Protein AF-A0A919SEB2-F1 (afdb_monomer_lite)

Organism: NCBI:txid113560

Structure (mmCIF, N/CA/C/O backbone):
data_AF-A0A919SEB2-F1
#
_entry.id   AF-A0A919SEB2-F1
#
loop_
_atom_site.group_PDB
_atom_site.id
_atom_site.type_symbol
_atom_site.label_atom_id
_atom_site.label_alt_id
_atom_site.label_comp_id
_atom_site.label_asym_id
_atom_site.label_entity_id
_atom_site.label_seq_id
_atom_site.pdbx_PDB_ins_code
_atom_site.Cartn_x
_atom_site.Cartn_y
_atom_site.Cartn_z
_atom_site.occupancy
_atom_site.B_iso_or_equiv
_atom_site.auth_seq_id
_atom_site.auth_comp_id
_atom_site.auth_asym_id
_atom_site.auth_atom_id
_atom_site.pdbx_PDB_model_num
ATOM 1 N N . MET A 1 1 ? -30.586 2.776 20.065 1.00 37.59 1 MET A N 1
ATOM 2 C CA . MET A 1 1 ? -2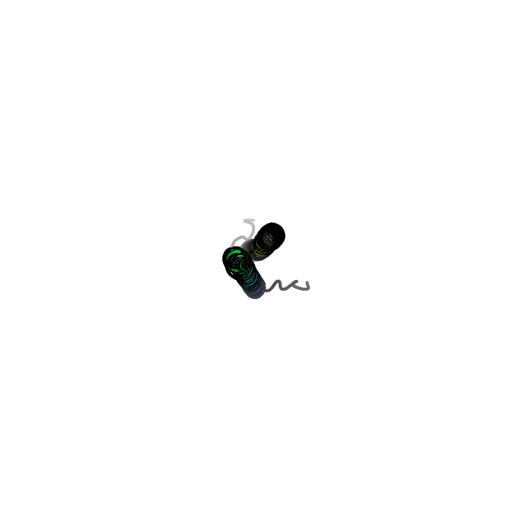9.587 3.632 19.391 1.00 37.59 1 MET A CA 1
ATOM 3 C C . MET A 1 1 ? -29.113 2.874 18.168 1.00 37.59 1 MET A C 1
ATOM 5 O O . MET A 1 1 ? -28.935 1.669 18.310 1.00 37.59 1 MET A O 1
ATOM 9 N N . PRO A 1 2 ? -29.007 3.488 16.980 1.00 41.34 2 PRO A N 1
ATOM 10 C CA . PRO A 1 2 ? -28.483 2.775 15.828 1.00 41.34 2 PRO A CA 1
ATOM 11 C C . PRO A 1 2 ? -27.009 2.479 16.111 1.00 41.34 2 PRO A C 1
ATOM 13 O O . PRO A 1 2 ? -26.207 3.401 16.237 1.00 41.34 2 PRO A O 1
ATOM 16 N N . SER A 1 3 ? -26.691 1.198 16.298 1.00 47.69 3 SER A N 1
ATOM 17 C CA . SER A 1 3 ? -25.320 0.706 16.268 1.00 47.69 3 SER A CA 1
ATOM 18 C C . SER A 1 3 ? -24.777 1.061 14.889 1.00 47.69 3 SER A C 1
ATOM 20 O O . SER A 1 3 ? -25.272 0.556 13.881 1.00 47.69 3 SER A O 1
ATOM 22 N N . THR A 1 4 ? -23.829 1.989 14.807 1.00 53.59 4 THR A N 1
ATOM 23 C CA . THR A 1 4 ? -22.924 2.025 13.660 1.00 53.59 4 THR A CA 1
ATOM 24 C C . THR A 1 4 ? -22.100 0.756 13.770 1.00 53.59 4 THR A C 1
ATOM 26 O O . THR A 1 4 ? -21.055 0.760 14.411 1.00 53.59 4 THR A O 1
ATOM 29 N N . GLU A 1 5 ? -22.641 -0.343 13.247 1.00 64.19 5 GLU A N 1
ATOM 30 C CA . GLU A 1 5 ? -22.028 -1.664 13.269 1.00 64.19 5 GLU A CA 1
ATOM 31 C C . GLU A 1 5 ? -20.807 -1.606 12.346 1.00 64.19 5 GLU A C 1
ATOM 33 O O . GLU A 1 5 ? -20.843 -1.923 11.159 1.00 64.19 5 GLU A O 1
ATOM 38 N N . ILE A 1 6 ? -19.714 -1.060 12.873 1.00 65.62 6 ILE A N 1
ATOM 39 C CA . ILE A 1 6 ? -18.414 -1.129 12.234 1.00 65.62 6 ILE A CA 1
ATOM 40 C C . ILE A 1 6 ? -18.032 -2.605 12.281 1.00 65.62 6 ILE A C 1
ATOM 42 O O . ILE A 1 6 ? -17.641 -3.130 13.322 1.00 65.62 6 ILE A O 1
ATOM 46 N N . HIS A 1 7 ? -18.178 -3.296 11.151 1.00 78.56 7 HIS A N 1
ATOM 47 C CA . HIS A 1 7 ? -17.764 -4.687 11.014 1.00 78.56 7 HIS A CA 1
ATOM 48 C C . HIS A 1 7 ? -16.234 -4.765 10.959 1.00 78.56 7 HIS A C 1
ATOM 50 O O . HIS A 1 7 ? -15.621 -4.865 9.895 1.00 78.56 7 HIS A O 1
ATOM 56 N N . VAL A 1 8 ? -15.609 -4.735 12.137 1.00 80.31 8 VAL A N 1
ATOM 57 C CA . VAL A 1 8 ? -14.155 -4.829 12.339 1.00 80.31 8 VAL A CA 1
ATOM 58 C C . VAL A 1 8 ? -13.515 -5.957 11.509 1.00 80.31 8 VAL A C 1
ATOM 60 O O . VAL A 1 8 ? -12.525 -5.683 10.825 1.00 80.31 8 VAL A O 1
ATOM 63 N N . PRO A 1 9 ? -14.076 -7.187 11.441 1.00 82.31 9 PRO A N 1
ATOM 64 C CA . PRO A 1 9 ? -13.492 -8.248 10.618 1.00 82.31 9 PRO A CA 1
ATOM 65 C C . PRO A 1 9 ? -13.466 -7.936 9.115 1.00 82.31 9 PRO A C 1
ATOM 67 O O . PRO A 1 9 ? -12.570 -8.393 8.407 1.00 82.31 9 PRO A O 1
ATOM 70 N N . GLU A 1 10 ? -14.438 -7.180 8.599 1.00 82.06 10 GLU A N 1
ATOM 71 C CA . GLU A 1 10 ? -14.468 -6.777 7.189 1.00 82.06 10 GLU A CA 1
ATOM 72 C C . GLU A 1 10 ? -13.444 -5.679 6.899 1.00 82.06 10 GLU A C 1
ATOM 74 O O . GLU A 1 10 ? -12.745 -5.751 5.888 1.00 82.06 10 GLU A O 1
ATOM 79 N N . LEU A 1 11 ? -13.279 -4.715 7.809 1.00 77.88 11 LEU A N 1
ATOM 80 C CA . LEU A 1 11 ? -12.265 -3.666 7.679 1.00 77.88 11 LEU A CA 1
ATOM 81 C C . LEU A 1 11 ? -10.840 -4.223 7.684 1.00 77.88 11 LEU A C 1
ATOM 83 O O . LEU A 1 11 ? -10.018 -3.787 6.878 1.00 77.88 11 LEU A O 1
ATOM 87 N N . ILE A 1 12 ? -10.559 -5.225 8.520 1.00 78.12 12 ILE A N 1
ATOM 88 C CA . ILE A 1 12 ? -9.263 -5.919 8.523 1.00 78.12 12 ILE A CA 1
ATOM 89 C C . ILE A 1 12 ? -9.020 -6.597 7.166 1.00 78.12 12 ILE A C 1
ATOM 91 O O . ILE A 1 12 ? -7.968 -6.402 6.558 1.00 78.12 12 ILE A O 1
ATOM 95 N N . LYS A 1 13 ? -10.014 -7.315 6.621 1.00 81.94 13 LYS A N 1
ATOM 96 C CA . LYS A 1 13 ? -9.908 -7.944 5.288 1.00 81.94 13 LYS A CA 1
ATOM 97 C C . LYS A 1 13 ? -9.656 -6.926 4.176 1.00 81.94 13 LYS A C 1
ATOM 99 O O . LYS A 1 13 ? -8.898 -7.211 3.245 1.00 81.94 13 LYS A O 1
ATOM 104 N N . ILE A 1 14 ? -10.290 -5.755 4.252 1.00 82.00 14 ILE A N 1
ATOM 105 C CA . ILE A 1 14 ? -10.057 -4.653 3.313 1.00 82.00 14 ILE A CA 1
ATOM 106 C C . ILE A 1 14 ? -8.618 -4.146 3.455 1.00 82.00 14 ILE A C 1
ATOM 108 O O . ILE A 1 14 ? -7.924 -4.048 2.445 1.00 82.00 14 ILE A O 1
ATOM 112 N N . GLY A 1 15 ? -8.142 -3.900 4.678 1.00 78.06 15 GLY A N 1
ATOM 113 C CA . GLY A 1 15 ? -6.767 -3.474 4.951 1.00 78.06 15 GLY A CA 1
ATOM 114 C C . GLY A 1 15 ? -5.719 -4.439 4.387 1.00 78.06 15 GLY A C 1
ATOM 115 O O . GLY A 1 15 ? -4.799 -4.021 3.681 1.00 78.06 15 GLY A O 1
ATOM 116 N N . GLU A 1 16 ? -5.904 -5.744 4.586 1.00 80.44 16 GLU A N 1
ATOM 117 C CA . GLU A 1 16 ? -5.056 -6.785 3.990 1.00 80.44 16 GLU A CA 1
ATOM 118 C C . GLU A 1 16 ? -5.131 -6.802 2.455 1.00 80.44 16 GLU A C 1
ATOM 120 O O . GLU A 1 16 ? -4.121 -6.982 1.771 1.00 80.44 16 GLU A O 1
ATOM 125 N N . GLY A 1 17 ? -6.329 -6.621 1.891 1.00 83.94 17 GLY A N 1
ATOM 126 C CA . GLY A 1 17 ? -6.539 -6.529 0.446 1.00 83.94 17 GLY A CA 1
ATOM 127 C C . GLY A 1 17 ? -5.785 -5.359 -0.176 1.00 83.94 17 GLY A C 1
ATOM 128 O O . GLY A 1 17 ? -5.106 -5.533 -1.188 1.00 83.94 17 GLY A O 1
ATOM 129 N N . VAL A 1 18 ? -5.846 -4.198 0.470 1.00 82.06 18 VAL A N 1
ATOM 130 C CA . VAL A 1 18 ? -5.091 -2.994 0.108 1.00 82.06 18 VAL A CA 1
ATOM 131 C C . VAL A 1 18 ? -3.581 -3.261 0.201 1.00 82.06 18 VAL A C 1
ATOM 133 O O . VAL A 1 18 ? -2.847 -2.943 -0.735 1.00 82.06 18 VAL A O 1
ATOM 136 N N . GLY A 1 19 ? -3.115 -3.945 1.250 1.00 79.50 19 GLY A N 1
ATOM 137 C CA . GLY A 1 19 ? -1.716 -4.371 1.382 1.00 79.50 19 GLY A CA 1
ATOM 138 C C . GLY A 1 19 ? -1.229 -5.242 0.215 1.00 79.50 19 GLY A C 1
ATOM 139 O O . GLY A 1 19 ? -0.171 -4.978 -0.357 1.00 79.50 19 GLY A O 1
ATOM 140 N N . ARG A 1 20 ? -2.032 -6.217 -0.230 1.00 84.38 20 ARG A N 1
ATOM 141 C CA . ARG A 1 20 ? -1.703 -7.048 -1.407 1.00 84.38 20 ARG A CA 1
ATOM 142 C C . ARG A 1 20 ? -1.629 -6.243 -2.707 1.00 84.38 20 ARG A C 1
ATOM 144 O O . ARG A 1 20 ? -0.851 -6.587 -3.597 1.00 84.38 20 ARG A O 1
ATOM 151 N N . VAL A 1 21 ? -2.434 -5.188 -2.853 1.00 86.25 21 VAL A N 1
ATOM 152 C CA . VAL A 1 21 ? -2.349 -4.280 -4.011 1.00 86.25 21 VAL A CA 1
ATOM 153 C C . VAL A 1 21 ? -1.034 -3.505 -3.988 1.00 86.25 21 VAL A C 1
ATOM 155 O O . VAL A 1 21 ? -0.370 -3.434 -5.021 1.00 86.25 21 VAL A O 1
ATOM 158 N N . ALA A 1 22 ? -0.610 -3.005 -2.824 1.00 80.69 22 ALA A N 1
ATOM 159 C CA . ALA A 1 22 ? 0.689 -2.350 -2.675 1.00 80.69 22 ALA A CA 1
ATOM 160 C C . ALA A 1 22 ? 1.855 -3.268 -3.084 1.00 80.69 22 ALA A C 1
ATOM 162 O O . ALA A 1 22 ? 2.733 -2.857 -3.835 1.00 80.69 22 ALA A O 1
ATOM 163 N N . GLU A 1 23 ? 1.836 -4.537 -2.674 1.00 81.38 23 GLU A N 1
ATOM 164 C CA . GLU A 1 23 ? 2.864 -5.512 -3.071 1.00 81.38 23 GLU A CA 1
ATOM 165 C C . GLU A 1 23 ? 2.887 -5.798 -4.577 1.00 81.38 23 GLU A C 1
ATOM 167 O O . GLU A 1 23 ? 3.937 -6.107 -5.144 1.00 81.38 23 GLU A O 1
ATOM 172 N N . ARG A 1 24 ? 1.730 -5.742 -5.246 1.00 87.12 24 ARG A N 1
ATOM 173 C CA . ARG A 1 24 ? 1.664 -5.874 -6.707 1.00 87.12 24 ARG A CA 1
ATOM 174 C C . ARG A 1 24 ? 2.258 -4.650 -7.394 1.00 87.12 24 ARG A C 1
ATOM 176 O O . ARG A 1 24 ? 3.022 -4.830 -8.332 1.00 87.12 24 ARG A O 1
ATOM 183 N N . LEU A 1 25 ? 1.946 -3.448 -6.908 1.00 80.56 25 LEU A N 1
ATOM 184 C CA . LEU A 1 25 ? 2.502 -2.199 -7.434 1.00 80.56 25 LEU A CA 1
ATOM 185 C C . LEU A 1 25 ? 4.027 -2.162 -7.305 1.00 80.56 25 LEU A C 1
ATOM 187 O O . LEU A 1 25 ? 4.701 -1.860 -8.283 1.00 80.56 25 LEU A O 1
ATOM 191 N N . HIS A 1 26 ? 4.564 -2.564 -6.152 1.00 78.81 26 HIS A N 1
ATOM 192 C CA . HIS A 1 26 ? 6.010 -2.641 -5.935 1.00 78.81 26 HIS A CA 1
ATOM 193 C C . HIS A 1 26 ? 6.699 -3.626 -6.896 1.00 78.81 26 HIS A C 1
ATOM 195 O O . HIS A 1 26 ? 7.741 -3.327 -7.468 1.00 78.81 26 HIS A O 1
ATOM 201 N N . ARG A 1 27 ? 6.089 -4.793 -7.150 1.00 86.31 27 ARG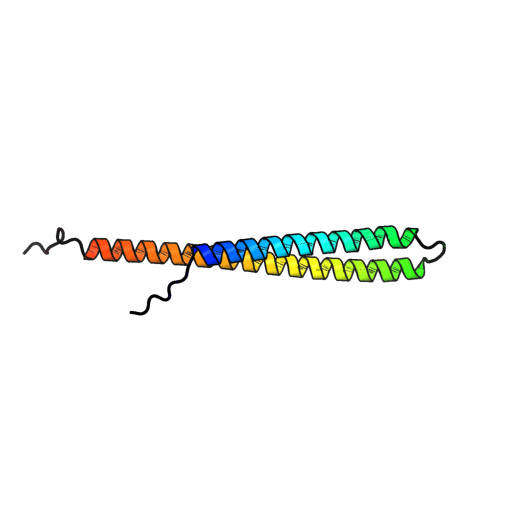 A N 1
ATOM 202 C CA . ARG A 1 27 ? 6.610 -5.736 -8.157 1.00 86.31 27 ARG A CA 1
ATOM 203 C C . ARG A 1 27 ? 6.594 -5.150 -9.564 1.00 86.31 27 ARG A C 1
ATOM 205 O O . ARG A 1 27 ? 7.569 -5.294 -10.285 1.00 86.31 27 ARG A O 1
ATOM 212 N N . THR A 1 28 ? 5.523 -4.454 -9.938 1.00 84.50 28 THR A N 1
ATOM 213 C CA . THR A 1 28 ? 5.456 -3.767 -11.233 1.00 84.50 28 THR A CA 1
ATOM 214 C C . THR A 1 28 ? 6.514 -2.668 -11.355 1.00 84.50 28 THR A C 1
ATOM 216 O O . THR A 1 28 ? 7.092 -2.521 -12.427 1.00 84.50 28 THR A O 1
ATOM 219 N N . ALA A 1 29 ? 6.815 -1.934 -10.279 1.00 78.38 29 ALA A N 1
ATOM 220 C CA . ALA A 1 29 ? 7.909 -0.961 -10.260 1.00 78.38 29 ALA A CA 1
ATOM 221 C C . ALA A 1 29 ? 9.266 -1.629 -10.549 1.00 78.38 29 ALA A C 1
ATOM 223 O O . ALA A 1 29 ? 10.001 -1.185 -11.433 1.00 78.38 29 ALA A O 1
ATOM 224 N N . ALA A 1 30 ? 9.545 -2.755 -9.883 1.00 77.19 30 ALA A N 1
ATOM 225 C CA . ALA A 1 30 ? 10.755 -3.544 -10.108 1.00 77.19 30 ALA A CA 1
ATOM 226 C C . ALA A 1 30 ? 10.840 -4.112 -11.539 1.00 77.19 30 ALA A C 1
ATOM 228 O O . ALA A 1 30 ? 11.910 -4.105 -12.148 1.00 77.19 30 ALA A O 1
ATOM 229 N N . ASP A 1 31 ? 9.718 -4.560 -12.112 1.00 79.62 31 ASP A N 1
ATOM 230 C CA . ASP A 1 31 ? 9.668 -5.042 -13.497 1.00 79.62 31 ASP A CA 1
ATOM 231 C C . ASP A 1 31 ? 9.994 -3.919 -14.500 1.00 79.62 31 ASP A C 1
ATOM 233 O O . ASP A 1 31 ? 10.742 -4.138 -15.455 1.00 79.62 31 ASP A O 1
ATOM 237 N N . VAL A 1 32 ? 9.484 -2.701 -14.270 1.00 77.25 32 VAL A N 1
ATOM 238 C CA . VAL A 1 32 ? 9.762 -1.516 -15.105 1.00 77.25 32 VAL A CA 1
ATOM 239 C C . VAL A 1 32 ? 11.244 -1.139 -15.065 1.00 77.25 32 VAL A C 1
ATOM 241 O O . VAL A 1 32 ? 11.845 -0.877 -16.112 1.00 77.25 32 VAL A O 1
ATOM 244 N N . GLU A 1 33 ? 11.860 -1.157 -13.884 1.00 74.25 33 GLU A N 1
ATOM 245 C CA . GLU A 1 33 ? 13.306 -0.960 -13.733 1.00 74.25 33 GLU A CA 1
ATOM 246 C C . GLU A 1 33 ? 14.098 -2.060 -14.467 1.00 74.25 33 GLU A C 1
ATOM 248 O O . GLU A 1 33 ? 15.040 -1.780 -15.217 1.00 74.25 33 GLU A O 1
ATOM 253 N N . GLY A 1 34 ? 13.664 -3.317 -14.338 1.00 75.12 34 GLY A N 1
ATOM 254 C CA . GLY A 1 34 ? 14.253 -4.459 -15.032 1.00 75.12 34 GLY A CA 1
ATOM 255 C C . GLY A 1 34 ? 14.201 -4.318 -16.556 1.00 75.12 34 GLY A C 1
ATOM 256 O O . GLY A 1 34 ? 15.217 -4.509 -17.229 1.00 75.12 34 GLY A O 1
ATOM 257 N N . TRP A 1 35 ? 13.057 -3.925 -17.118 1.00 73.62 35 TRP A N 1
ATOM 258 C CA . TRP A 1 35 ? 12.905 -3.695 -18.559 1.00 73.62 35 TRP A CA 1
ATOM 259 C C . TRP A 1 35 ? 13.769 -2.551 -19.069 1.00 73.62 35 TRP A C 1
ATOM 261 O O . TRP A 1 35 ? 14.330 -2.658 -20.156 1.00 73.62 35 TRP A O 1
ATOM 271 N N . SER A 1 36 ? 13.933 -1.492 -18.281 1.00 71.06 36 SER A N 1
ATOM 272 C CA . SER A 1 36 ? 14.857 -0.405 -18.601 1.00 71.06 36 SER A CA 1
ATOM 273 C C . SER A 1 36 ? 16.300 -0.896 -18.737 1.00 71.06 36 SER A C 1
ATOM 275 O O . SER A 1 36 ? 16.965 -0.605 -19.735 1.00 71.06 36 SER A O 1
ATOM 277 N N . SER A 1 37 ? 16.759 -1.725 -17.793 1.00 69.06 37 SER A N 1
ATOM 278 C CA . SER A 1 37 ? 18.115 -2.288 -17.826 1.00 69.06 37 SER A CA 1
ATOM 279 C C . SER A 1 37 ? 18.364 -3.187 -19.049 1.00 69.06 37 SER A C 1
ATOM 281 O O . SER A 1 37 ? 19.470 -3.220 -19.589 1.00 69.06 37 SER A O 1
ATOM 283 N N . GLN A 1 38 ? 17.331 -3.893 -19.522 1.00 72.56 38 GLN A N 1
ATOM 284 C CA . GLN A 1 38 ? 17.418 -4.806 -20.666 1.00 72.56 38 GLN A CA 1
ATOM 285 C C . GLN A 1 38 ? 17.220 -4.088 -22.008 1.00 72.56 38 GLN A C 1
ATOM 287 O O . GLN A 1 38 ? 17.904 -4.407 -22.981 1.00 72.56 38 GLN A O 1
ATOM 292 N N . GLY A 1 39 ? 16.331 -3.093 -22.065 1.00 64.25 39 GLY A N 1
ATOM 293 C CA . GLY A 1 39 ? 16.009 -2.335 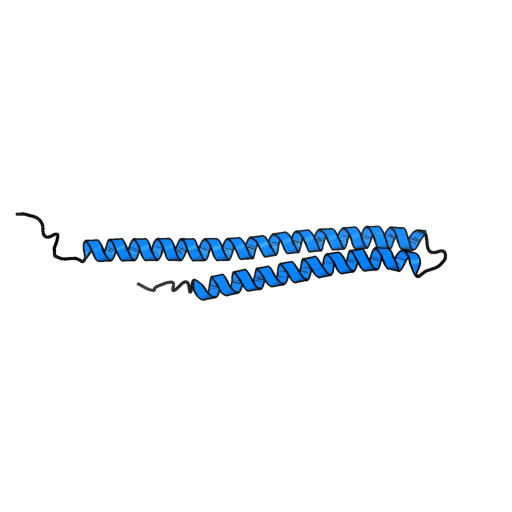-23.275 1.00 64.25 39 GLY A CA 1
ATOM 294 C C . GLY A 1 39 ? 17.206 -1.570 -23.840 1.00 64.25 39 GLY A C 1
ATOM 295 O O . GLY A 1 39 ? 17.375 -1.518 -25.057 1.00 64.25 39 GLY A O 1
ATOM 296 N N . GLY A 1 40 ? 18.096 -1.075 -22.973 1.00 61.03 40 GLY A N 1
ATOM 297 C CA . GLY A 1 40 ? 19.349 -0.434 -23.386 1.00 61.03 40 GLY A CA 1
ATOM 298 C C . GLY A 1 40 ? 20.314 -1.359 -24.143 1.00 61.03 40 GLY A C 1
ATOM 299 O O . GLY A 1 40 ? 21.101 -0.879 -24.953 1.00 61.03 40 GLY A O 1
ATOM 300 N N . ASN A 1 41 ? 20.219 -2.678 -23.937 1.00 62.09 41 ASN A N 1
ATOM 301 C CA . ASN A 1 41 ? 21.045 -3.684 -24.617 1.00 62.09 41 ASN A CA 1
ATOM 302 C C . ASN A 1 41 ? 20.379 -4.267 -25.875 1.00 62.09 41 ASN A C 1
ATOM 304 O O . ASN A 1 41 ? 21.038 -4.948 -26.656 1.00 62.09 41 ASN A O 1
ATOM 308 N N . ALA A 1 42 ? 19.078 -4.030 -26.069 1.00 66.12 42 ALA A N 1
ATOM 309 C CA . ALA A 1 42 ? 18.303 -4.619 -27.160 1.00 66.12 42 ALA A CA 1
ATOM 310 C C . ALA A 1 42 ? 18.451 -3.869 -28.496 1.00 66.12 42 ALA A C 1
ATOM 312 O O . ALA A 1 42 ? 18.144 -4.433 -29.546 1.00 66.12 42 ALA A O 1
ATOM 313 N N . VAL A 1 43 ? 18.909 -2.612 -28.477 1.00 60.41 43 VAL A N 1
ATOM 314 C CA . VAL A 1 43 ? 19.055 -1.785 -29.685 1.00 60.41 43 VAL A CA 1
ATOM 315 C C . VAL A 1 43 ? 20.502 -1.321 -29.836 1.00 60.41 43 VAL A C 1
ATOM 317 O O . VAL A 1 43 ? 20.942 -0.361 -29.194 1.00 60.41 43 VAL A O 1
ATOM 320 N N . GLU A 1 44 ? 21.228 -1.998 -30.725 1.00 59.66 44 GLU A N 1
ATOM 321 C CA . GLU A 1 44 ? 22.601 -1.670 -31.111 1.00 59.66 44 GLU A CA 1
ATOM 322 C C . GLU A 1 44 ? 22.678 -0.216 -31.629 1.00 59.66 44 GLU A C 1
ATOM 324 O O . GLU A 1 44 ? 21.952 0.177 -32.541 1.00 59.66 44 GLU A O 1
ATOM 329 N N . GLY A 1 45 ? 23.518 0.619 -31.002 1.00 57.28 45 GLY A N 1
ATOM 330 C CA . GLY A 1 45 ? 23.732 2.022 -31.396 1.00 57.28 45 GLY A CA 1
ATOM 331 C C . GLY A 1 45 ? 22.793 3.071 -30.775 1.00 57.28 45 GLY A C 1
ATOM 332 O O . GLY A 1 45 ? 22.944 4.258 -31.057 1.00 57.28 45 GLY A O 1
ATOM 333 N N . SER A 1 46 ? 21.862 2.697 -29.891 1.00 58.44 46 SER A N 1
ATOM 334 C CA . SER A 1 46 ? 20.842 3.615 -29.345 1.00 58.44 46 SER A CA 1
ATOM 335 C C . SER A 1 46 ? 21.221 4.350 -28.046 1.00 58.44 46 SER A C 1
ATOM 337 O O . SER A 1 46 ? 20.369 4.602 -27.194 1.00 58.44 46 SER A O 1
ATOM 339 N N . TYR A 1 47 ? 22.483 4.761 -27.889 1.00 55.59 47 TYR A N 1
ATOM 340 C CA . TYR A 1 47 ? 22.995 5.401 -26.659 1.00 55.59 47 TYR A CA 1
ATOM 341 C C . TYR A 1 47 ? 22.118 6.555 -26.118 1.00 55.59 47 TYR A C 1
ATOM 343 O O . TYR A 1 47 ? 22.050 6.763 -24.908 1.00 55.59 47 TYR A O 1
ATOM 351 N N . LEU A 1 48 ? 21.411 7.282 -26.995 1.00 53.66 48 LEU A N 1
ATOM 352 C CA . LEU A 1 48 ? 20.474 8.349 -26.618 1.00 53.66 48 LEU A CA 1
ATOM 353 C C . LEU A 1 48 ? 19.087 7.835 -26.177 1.00 53.66 48 LEU A C 1
ATOM 355 O O . LEU A 1 48 ? 18.498 8.410 -25.265 1.00 53.66 48 LEU A O 1
ATOM 359 N N . CYS A 1 49 ? 18.569 6.749 -26.764 1.00 59.00 49 CYS A N 1
ATOM 360 C CA . CYS A 1 49 ? 17.294 6.151 -26.343 1.00 59.00 49 CYS A CA 1
ATOM 361 C C . CYS A 1 49 ? 17.427 5.421 -25.005 1.00 59.00 49 CYS A C 1
ATOM 363 O O . CYS A 1 49 ? 16.511 5.493 -24.189 1.00 59.00 49 CYS A O 1
ATOM 365 N N . ALA A 1 50 ? 18.577 4.790 -24.750 1.00 63.12 50 ALA A N 1
ATOM 366 C CA . ALA A 1 50 ? 18.863 4.135 -23.477 1.00 63.12 50 ALA A CA 1
ATOM 367 C C . ALA A 1 50 ? 18.807 5.124 -22.297 1.00 63.12 50 ALA A C 1
ATOM 369 O O . ALA A 1 50 ? 18.214 4.814 -21.269 1.00 63.12 50 ALA A O 1
ATOM 370 N N . GLY A 1 51 ? 19.343 6.341 -22.459 1.00 67.94 51 GLY A N 1
ATOM 371 C CA . GLY A 1 51 ? 19.327 7.369 -21.412 1.00 67.94 51 GLY A CA 1
ATOM 372 C C . GLY A 1 51 ? 17.922 7.875 -21.064 1.00 67.94 51 GLY A C 1
ATOM 373 O O . GLY A 1 51 ? 17.570 7.948 -19.888 1.00 67.94 51 GLY A O 1
ATOM 374 N N . THR A 1 52 ? 17.096 8.191 -22.070 1.00 72.62 52 THR A N 1
ATOM 375 C CA . THR A 1 52 ? 15.709 8.643 -21.849 1.00 72.62 52 THR A CA 1
ATOM 376 C C . THR A 1 52 ? 14.802 7.518 -21.347 1.00 72.62 52 THR A C 1
ATOM 378 O O . THR A 1 52 ? 13.951 7.762 -20.493 1.00 72.62 52 THR A O 1
ATOM 381 N N . MET A 1 53 ? 14.977 6.283 -21.830 1.00 70.06 53 MET A N 1
ATOM 382 C CA . MET A 1 53 ? 14.256 5.123 -21.294 1.00 70.06 53 MET A CA 1
ATOM 383 C C . MET A 1 53 ? 14.616 4.879 -19.832 1.00 70.06 53 MET A C 1
ATOM 385 O O . MET A 1 53 ? 13.717 4.668 -19.022 1.00 70.06 53 MET A O 1
ATOM 389 N N . TYR A 1 54 ? 15.899 4.988 -19.483 1.00 74.69 54 TYR A N 1
ATOM 390 C CA . TYR A 1 54 ? 16.356 4.809 -18.113 1.00 74.69 54 TYR A CA 1
ATOM 391 C C . TYR A 1 54 ? 15.787 5.859 -17.165 1.00 74.69 54 TYR A C 1
ATOM 393 O O . TYR A 1 54 ? 15.214 5.504 -16.139 1.00 74.69 54 TYR A O 1
ATOM 401 N N . SER A 1 55 ? 15.874 7.143 -17.521 1.00 77.50 55 SER A N 1
ATOM 402 C CA . SER A 1 55 ? 15.327 8.214 -16.683 1.00 77.50 55 SER A CA 1
ATOM 403 C C . SER A 1 55 ? 13.806 8.134 -16.542 1.00 77.50 55 SER A C 1
ATOM 405 O O . SER A 1 55 ? 13.276 8.383 -15.463 1.00 77.50 55 SER A O 1
ATOM 407 N N . THR A 1 56 ? 13.102 7.746 -17.608 1.00 79.56 56 THR A N 1
ATOM 408 C CA . THR A 1 56 ? 11.646 7.561 -17.575 1.00 79.56 56 THR A CA 1
ATOM 409 C C . THR A 1 56 ? 11.267 6.377 -16.689 1.00 79.56 56 THR A C 1
ATOM 411 O O . THR A 1 56 ? 10.371 6.499 -15.861 1.00 79.56 56 THR A O 1
ATOM 414 N N . ALA A 1 57 ? 11.957 5.244 -16.816 1.00 77.88 57 ALA A N 1
ATOM 415 C CA . ALA A 1 57 ? 11.686 4.062 -16.007 1.00 77.88 57 ALA A CA 1
ATOM 416 C C . ALA A 1 57 ? 12.027 4.263 -14.525 1.00 77.88 57 ALA A C 1
ATOM 418 O O . ALA A 1 57 ? 11.258 3.826 -13.676 1.00 77.88 57 ALA A O 1
ATOM 419 N N . ASP A 1 58 ? 13.121 4.961 -14.207 1.00 81.06 58 ASP A N 1
ATOM 420 C CA . ASP A 1 58 ? 13.462 5.348 -12.831 1.00 81.06 58 ASP A CA 1
ATOM 421 C C . ASP A 1 58 ? 12.374 6.252 -12.229 1.00 81.06 58 ASP A C 1
ATOM 423 O O . ASP A 1 58 ? 11.919 6.012 -11.113 1.00 81.06 58 ASP A O 1
ATOM 427 N N . ALA A 1 59 ? 11.877 7.239 -12.985 1.00 82.19 59 ALA A N 1
ATOM 428 C CA . ALA A 1 59 ? 10.773 8.087 -12.534 1.00 82.19 59 ALA A CA 1
ATOM 429 C C . ALA A 1 59 ? 9.490 7.277 -12.264 1.00 82.19 59 ALA A C 1
ATOM 431 O O . ALA A 1 59 ? 8.904 7.397 -11.188 1.00 82.19 59 ALA A O 1
ATOM 432 N N . TRP A 1 60 ? 9.096 6.402 -13.195 1.00 80.75 60 TRP A N 1
ATOM 433 C CA . TRP A 1 60 ? 7.928 5.530 -13.033 1.00 80.75 60 TRP A CA 1
ATOM 434 C C . TRP A 1 60 ? 8.070 4.562 -11.859 1.00 80.75 60 TRP A C 1
ATOM 436 O O . TRP A 1 60 ? 7.126 4.396 -11.089 1.00 80.75 60 TRP A O 1
ATOM 446 N N . SER A 1 61 ? 9.240 3.943 -11.703 1.00 79.50 61 SER A N 1
ATOM 447 C CA . SER A 1 61 ? 9.525 3.032 -10.594 1.00 79.50 61 SER A CA 1
ATOM 448 C C . SER A 1 61 ? 9.367 3.748 -9.250 1.00 79.50 61 SER A C 1
ATOM 450 O O . SER A 1 61 ? 8.624 3.289 -8.384 1.00 79.50 61 SER A O 1
ATOM 452 N N . ARG A 1 62 ? 9.943 4.950 -9.109 1.00 83.12 62 ARG A N 1
ATOM 453 C CA . ARG A 1 62 ? 9.819 5.759 -7.886 1.00 83.12 62 ARG A CA 1
ATOM 454 C C . ARG A 1 62 ? 8.384 6.165 -7.577 1.00 83.12 62 ARG A C 1
ATOM 456 O O . ARG A 1 62 ? 7.984 6.109 -6.416 1.00 83.12 62 ARG A O 1
ATOM 463 N N . GLU A 1 63 ? 7.615 6.598 -8.573 1.00 87.50 63 GLU A N 1
ATOM 464 C CA . GLU A 1 63 ? 6.210 6.972 -8.367 1.00 87.50 63 GLU A CA 1
ATOM 465 C C . GLU A 1 63 ? 5.356 5.767 -7.953 1.00 87.50 63 GLU A C 1
ATOM 467 O O . GLU A 1 63 ? 4.552 5.867 -7.022 1.00 87.50 63 GLU A O 1
ATOM 472 N N . LEU A 1 64 ? 5.565 4.608 -8.586 1.00 79.81 64 LEU A N 1
ATOM 473 C CA . LEU A 1 64 ? 4.879 3.366 -8.233 1.00 79.81 64 LEU A CA 1
ATOM 474 C C . LEU A 1 64 ? 5.250 2.885 -6.827 1.00 79.81 64 LEU A C 1
ATOM 476 O O . LEU A 1 64 ? 4.365 2.450 -6.089 1.00 79.81 64 LEU A O 1
ATOM 480 N N . ASP A 1 65 ? 6.511 3.022 -6.424 1.00 80.50 65 ASP A N 1
ATOM 481 C CA . ASP A 1 65 ? 6.968 2.695 -5.072 1.00 80.50 65 ASP A CA 1
ATOM 482 C C . ASP A 1 65 ? 6.383 3.632 -4.014 1.00 80.50 65 ASP A C 1
ATOM 484 O O . ASP A 1 65 ? 5.931 3.180 -2.957 1.00 80.50 65 ASP A O 1
ATOM 488 N N . GLN A 1 66 ? 6.317 4.935 -4.296 1.00 87.94 66 GLN A N 1
ATOM 489 C CA . GLN A 1 66 ? 5.662 5.898 -3.408 1.00 87.94 66 GLN A CA 1
ATOM 490 C C . GLN A 1 66 ? 4.171 5.591 -3.257 1.00 87.94 66 GLN A C 1
ATOM 492 O O . GLN A 1 66 ? 3.649 5.586 -2.137 1.00 87.94 66 GLN A O 1
ATOM 497 N N . LEU A 1 67 ? 3.489 5.282 -4.363 1.00 84.75 67 LEU A N 1
ATOM 498 C CA . LEU A 1 67 ? 2.087 4.880 -4.347 1.00 84.75 67 LEU A CA 1
ATOM 499 C C . LEU A 1 67 ? 1.895 3.579 -3.560 1.00 84.75 67 LEU A C 1
ATOM 501 O O . LEU A 1 67 ? 1.008 3.508 -2.712 1.00 84.75 67 LEU A O 1
ATOM 505 N N . ALA A 1 68 ? 2.740 2.570 -3.782 1.00 83.06 68 ALA A N 1
ATOM 506 C CA . ALA A 1 68 ? 2.713 1.319 -3.032 1.00 83.06 68 ALA A CA 1
ATOM 507 C C . ALA A 1 68 ? 2.886 1.569 -1.525 1.00 83.06 68 ALA A C 1
ATOM 509 O O . ALA A 1 68 ? 2.126 1.032 -0.718 1.00 83.06 68 ALA A O 1
ATOM 510 N N . GLY A 1 69 ? 3.823 2.437 -1.135 1.00 83.44 69 GLY A N 1
ATOM 511 C CA . GLY A 1 69 ? 4.018 2.849 0.254 1.00 83.44 69 GLY A CA 1
ATOM 512 C C . GLY A 1 69 ? 2.778 3.515 0.859 1.00 83.44 69 GLY A C 1
ATOM 513 O O . GLY A 1 69 ? 2.351 3.142 1.954 1.00 83.44 69 GLY A O 1
ATOM 514 N N . ALA A 1 70 ? 2.158 4.452 0.137 1.00 89.44 70 ALA A N 1
ATOM 515 C CA . ALA A 1 70 ? 0.942 5.136 0.578 1.00 89.44 70 ALA A CA 1
ATOM 516 C C . ALA A 1 70 ? -0.245 4.170 0.733 1.00 89.44 70 ALA A C 1
ATOM 518 O O . ALA A 1 70 ? -0.946 4.202 1.745 1.00 89.44 70 ALA A O 1
ATOM 519 N N . VAL A 1 71 ? -0.433 3.267 -0.231 1.00 84.06 71 VAL A N 1
ATOM 520 C CA . VAL A 1 71 ? -1.471 2.226 -0.208 1.00 84.06 71 VAL A CA 1
ATOM 521 C C . VAL A 1 71 ? -1.241 1.274 0.969 1.00 84.06 71 VAL A C 1
ATOM 523 O O . VAL A 1 71 ? -2.166 0.997 1.730 1.00 84.06 71 VAL A O 1
ATOM 526 N N . LYS A 1 72 ? -0.001 0.829 1.196 1.00 84.12 72 LYS A N 1
ATOM 527 C CA . LYS A 1 72 ? 0.346 -0.025 2.340 1.00 84.12 72 LYS A CA 1
ATOM 528 C C . LYS A 1 72 ? 0.051 0.661 3.673 1.00 84.12 72 LYS A C 1
ATOM 530 O O . LYS A 1 72 ? -0.516 0.029 4.563 1.00 84.12 72 LYS A O 1
ATOM 535 N N . LYS A 1 73 ? 0.399 1.945 3.801 1.00 89.69 73 LYS A N 1
ATOM 536 C CA . LYS A 1 73 ? 0.098 2.739 4.996 1.00 89.69 73 LYS A CA 1
ATOM 537 C C . LYS A 1 73 ? -1.408 2.832 5.237 1.00 89.69 73 LYS A C 1
ATOM 539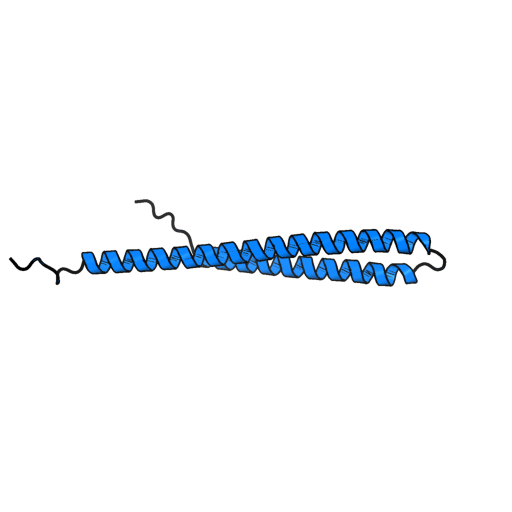 O O . LYS A 1 73 ? -1.846 2.550 6.341 1.00 89.69 73 LYS A O 1
ATOM 544 N N . LEU A 1 74 ? -2.197 3.121 4.203 1.00 86.19 74 LEU A N 1
ATOM 545 C CA . LEU A 1 74 ? -3.657 3.162 4.309 1.00 86.19 74 LEU A CA 1
ATOM 546 C C . LEU A 1 74 ? -4.237 1.832 4.817 1.00 86.19 74 LEU A C 1
ATOM 548 O O . LEU A 1 74 ? -5.103 1.831 5.688 1.00 86.19 74 LEU A O 1
ATOM 552 N N . GLY A 1 75 ? -3.750 0.696 4.308 1.00 80.94 75 GLY A N 1
ATOM 553 C CA . GLY A 1 75 ? -4.173 -0.624 4.787 1.00 80.94 75 GLY A CA 1
ATOM 554 C C . GLY A 1 75 ? -3.848 -0.862 6.269 1.00 80.94 75 GLY A C 1
ATOM 555 O O . GLY A 1 75 ? -4.670 -1.411 7.008 1.00 80.94 75 GLY A O 1
ATOM 556 N N . ALA A 1 76 ? -2.677 -0.405 6.724 1.00 83.06 76 ALA A N 1
ATOM 557 C CA . ALA A 1 76 ? -2.271 -0.478 8.127 1.00 83.06 76 ALA A CA 1
ATOM 558 C C . ALA A 1 76 ? -3.100 0.455 9.028 1.00 83.06 76 ALA A C 1
ATOM 560 O O . ALA A 1 76 ? -3.530 0.038 10.105 1.00 83.06 76 ALA A O 1
ATOM 561 N N . ASP A 1 77 ? -3.379 1.677 8.571 1.00 89.12 77 ASP A N 1
ATOM 562 C CA . ASP A 1 77 ? -4.196 2.657 9.291 1.00 89.12 77 ASP A CA 1
ATOM 563 C C . ASP A 1 77 ? -5.637 2.140 9.460 1.00 89.12 77 ASP A C 1
ATOM 565 O O . ASP A 1 77 ? -6.201 2.226 10.552 1.00 89.12 77 ASP A O 1
ATOM 569 N N . LEU A 1 78 ? -6.212 1.512 8.424 1.00 83.00 78 LEU A N 1
ATOM 570 C CA . LEU A 1 78 ? -7.531 0.864 8.494 1.00 83.00 78 LEU A CA 1
ATOM 571 C C . LEU A 1 78 ? -7.563 -0.272 9.522 1.00 83.00 78 LEU A C 1
ATOM 573 O O . LEU A 1 78 ? -8.492 -0.359 10.322 1.00 83.00 78 LEU A O 1
ATOM 577 N N . THR A 1 79 ? -6.539 -1.126 9.518 1.00 82.88 79 THR A N 1
ATOM 578 C CA . THR A 1 79 ? -6.439 -2.273 10.437 1.00 82.88 79 THR A CA 1
ATOM 579 C C . THR A 1 79 ? -6.277 -1.812 11.887 1.00 82.88 79 THR A C 1
ATOM 581 O O . THR A 1 79 ? -6.949 -2.327 12.783 1.00 82.88 79 THR A O 1
ATOM 584 N N . THR A 1 80 ? -5.428 -0.806 12.115 1.00 88.81 80 THR A N 1
ATOM 585 C CA . THR A 1 80 ? -5.221 -0.184 13.432 1.00 88.81 80 THR A CA 1
ATOM 586 C C . THR A 1 80 ? -6.521 0.426 13.941 1.00 88.81 80 THR A C 1
ATOM 588 O O . THR A 1 80 ? -6.992 0.055 15.010 1.00 88.81 80 THR A O 1
ATOM 591 N N . THR A 1 81 ? -7.169 1.262 13.125 1.00 87.06 81 THR A N 1
ATOM 592 C CA . THR A 1 81 ? -8.432 1.92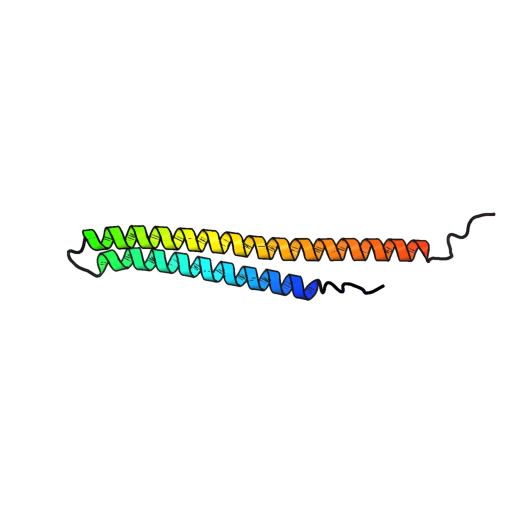3 13.488 1.00 87.06 81 THR A CA 1
ATOM 593 C C . THR A 1 81 ? -9.528 0.913 13.833 1.00 87.06 81 THR A C 1
ATOM 595 O O . THR A 1 81 ? -10.265 1.099 14.798 1.00 87.06 81 THR A O 1
ATOM 598 N N . ALA A 1 82 ? -9.634 -0.179 13.070 1.00 84.31 82 ALA A N 1
ATOM 599 C CA . ALA A 1 82 ? -10.608 -1.235 13.336 1.00 84.31 82 ALA A CA 1
ATOM 600 C C . ALA A 1 82 ? -10.330 -1.953 14.672 1.00 84.31 82 ALA A C 1
ATOM 602 O O . ALA A 1 82 ? -11.259 -2.252 15.420 1.00 84.31 82 ALA A O 1
ATOM 603 N N . THR A 1 83 ? -9.056 -2.187 14.993 1.00 85.69 83 THR A N 1
ATOM 604 C CA . THR A 1 83 ? -8.633 -2.827 16.250 1.00 85.69 83 THR A CA 1
ATOM 605 C C . THR A 1 83 ? -8.866 -1.917 17.459 1.00 85.69 83 THR A C 1
ATOM 607 O O . THR A 1 83 ? -9.351 -2.377 18.497 1.00 85.69 83 THR A O 1
ATOM 610 N N . ASP A 1 84 ? -8.582 -0.622 17.321 1.00 87.94 84 ASP A N 1
ATOM 611 C CA . ASP A 1 84 ? -8.852 0.377 18.356 1.00 87.94 84 ASP A CA 1
ATOM 612 C C . ASP A 1 84 ? -10.353 0.457 18.642 1.00 87.94 84 ASP A C 1
ATOM 614 O O . ASP A 1 84 ? -10.766 0.420 19.801 1.00 87.94 84 ASP A O 1
ATOM 618 N N . TYR A 1 85 ? -11.181 0.484 17.592 1.00 84.38 85 TYR A N 1
ATOM 619 C CA . TYR A 1 85 ? -12.635 0.493 17.738 1.00 84.38 85 TYR A CA 1
ATOM 620 C C . TYR A 1 85 ? -13.144 -0.734 18.503 1.00 84.38 85 TYR A C 1
ATOM 622 O O . TYR A 1 85 ? -13.906 -0.578 19.455 1.00 84.38 85 TYR A O 1
ATOM 630 N N . GLN A 1 86 ? -12.674 -1.938 18.150 1.00 85.31 86 GLN A N 1
ATOM 631 C CA . GLN A 1 86 ? -13.028 -3.167 18.871 1.00 85.31 86 GLN A CA 1
ATOM 632 C C . GLN A 1 86 ? -12.637 -3.089 20.351 1.00 85.31 86 GLN A C 1
ATOM 634 O O . GLN A 1 86 ? -13.416 -3.467 21.220 1.00 85.31 86 GLN A O 1
ATOM 639 N N . SER A 1 87 ? -11.447 -2.561 20.643 1.00 86.12 87 SER A N 1
ATOM 640 C CA . SER A 1 87 ? -10.946 -2.441 22.015 1.00 86.12 87 SER A CA 1
ATOM 641 C C . SER A 1 87 ? -11.794 -1.477 22.852 1.00 86.12 87 SER A C 1
ATOM 643 O O . SER A 1 87 ? -12.077 -1.749 24.021 1.00 86.12 87 SER A O 1
ATOM 645 N N . TYR A 1 88 ? -12.232 -0.360 22.261 1.00 85.62 88 TYR A N 1
ATOM 646 C CA . TYR A 1 88 ? -13.148 0.581 22.910 1.00 85.62 88 TYR A CA 1
ATOM 647 C C . TYR A 1 88 ? -14.540 -0.015 23.133 1.00 85.62 88 TYR A C 1
ATOM 649 O O . TYR A 1 88 ? -15.128 0.208 24.197 1.00 85.62 88 TYR A O 1
ATOM 657 N N . ASP A 1 89 ? -15.062 -0.775 22.170 1.00 83.88 89 ASP A N 1
ATOM 658 C CA . ASP A 1 89 ? -16.360 -1.440 22.297 1.00 83.88 89 ASP A CA 1
ATOM 659 C C . ASP A 1 89 ? -16.330 -2.507 23.403 1.00 83.88 89 ASP A C 1
ATOM 661 O O . ASP A 1 89 ? -17.176 -2.507 24.299 1.00 83.88 89 ASP A O 1
ATOM 665 N N . ASP A 1 90 ? -15.274 -3.326 23.445 1.00 85.06 90 ASP A N 1
ATOM 666 C CA . ASP A 1 90 ? -15.067 -4.335 24.487 1.00 85.06 90 ASP A CA 1
ATOM 667 C C . ASP A 1 90 ? -14.973 -3.704 25.886 1.00 85.06 90 ASP A C 1
ATOM 669 O O . ASP A 1 90 ? -15.581 -4.205 26.840 1.00 85.06 90 ASP A O 1
ATOM 673 N N . LEU A 1 91 ? -14.251 -2.585 26.022 1.00 86.62 91 LEU A N 1
ATOM 674 C CA . LEU A 1 91 ? -14.116 -1.855 27.286 1.00 86.62 91 LEU A CA 1
ATOM 675 C C . LEU A 1 91 ? -15.454 -1.256 27.738 1.00 86.62 91 LEU A C 1
ATOM 677 O O . LEU A 1 91 ? -15.826 -1.371 28.907 1.00 86.62 91 LEU A O 1
ATOM 681 N N . THR A 1 92 ? -16.211 -0.677 26.808 1.00 84.44 92 THR A N 1
ATOM 682 C CA . THR A 1 92 ? -17.543 -0.121 27.081 1.00 84.44 92 THR A CA 1
ATOM 683 C C . THR A 1 92 ? -18.517 -1.228 27.493 1.00 84.44 92 THR A C 1
ATOM 685 O O . THR A 1 92 ? -19.234 -1.096 28.487 1.00 84.44 92 THR A O 1
ATOM 688 N N . ALA A 1 93 ? -18.498 -2.372 26.804 1.00 83.69 93 ALA A N 1
ATOM 689 C CA . AL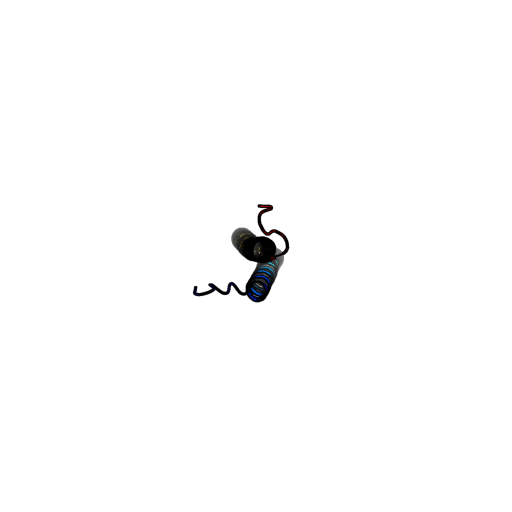A A 1 93 ? -19.308 -3.539 27.137 1.00 83.69 93 ALA A CA 1
ATOM 690 C C . ALA A 1 93 ? -18.936 -4.158 28.497 1.00 83.69 93 ALA A C 1
ATOM 692 O O . ALA A 1 93 ? -19.799 -4.716 29.180 1.00 83.69 93 ALA A O 1
ATOM 693 N N . GLN A 1 94 ? -17.667 -4.094 28.912 1.00 83.75 94 GLN A N 1
ATOM 694 C CA . GLN A 1 94 ? -17.236 -4.508 30.253 1.00 83.75 94 GLN A CA 1
ATOM 695 C C . GLN A 1 94 ? -17.742 -3.550 31.337 1.00 83.75 94 GLN A C 1
ATOM 697 O O . GLN A 1 94 ? -18.290 -4.009 32.338 1.00 83.75 94 GLN A O 1
ATOM 702 N N . GLN A 1 95 ? -17.620 -2.237 31.128 1.00 85.38 95 GLN A N 1
ATOM 703 C CA . GLN A 1 95 ? -18.119 -1.226 32.067 1.00 85.38 95 GLN A CA 1
ATOM 704 C C . GLN A 1 95 ? -19.636 -1.320 32.251 1.00 85.38 95 GLN A C 1
ATOM 706 O O . GLN A 1 95 ? -20.125 -1.317 33.379 1.00 85.38 95 GLN A O 1
ATOM 711 N N . LEU A 1 96 ? -20.386 -1.477 31.155 1.00 82.19 96 LEU A N 1
ATOM 712 C CA . LEU A 1 96 ? -21.835 -1.671 31.213 1.00 82.19 96 LEU A CA 1
ATOM 713 C C . LEU A 1 96 ? -22.204 -2.933 31.996 1.00 82.19 96 LEU A C 1
ATOM 715 O O . LEU A 1 96 ? -23.095 -2.872 32.839 1.00 82.19 96 LEU A O 1
ATOM 719 N N . ARG A 1 97 ? -21.485 -4.047 31.781 1.00 81.81 97 ARG A N 1
ATOM 720 C CA . ARG A 1 97 ? -21.684 -5.289 32.544 1.00 81.81 97 ARG A CA 1
ATOM 721 C C . ARG A 1 97 ? -21.472 -5.086 34.043 1.00 81.81 97 ARG A C 1
ATOM 723 O O . ARG A 1 97 ? -22.317 -5.521 34.818 1.00 81.81 97 ARG A O 1
ATOM 730 N N . GLN A 1 98 ? -20.408 -4.386 34.438 1.00 80.06 98 GLN A N 1
ATOM 731 C CA . GLN A 1 98 ? -20.112 -4.083 35.844 1.00 80.06 98 GLN A CA 1
ATOM 732 C C . GLN A 1 98 ? -21.178 -3.197 36.500 1.00 80.06 98 GLN A C 1
ATOM 734 O O . GLN A 1 98 ? -21.531 -3.425 37.651 1.00 80.06 98 GLN A O 1
ATOM 739 N N . ILE A 1 99 ? -21.719 -2.212 35.776 1.00 75.75 99 ILE A N 1
ATOM 740 C CA . ILE A 1 99 ? -22.798 -1.345 36.280 1.00 75.75 99 ILE A CA 1
ATOM 741 C C . ILE A 1 99 ? -24.127 -2.111 36.381 1.00 75.75 99 ILE A C 1
ATOM 743 O O . ILE A 1 99 ? -24.940 -1.831 37.257 1.00 75.75 99 ILE A O 1
ATOM 747 N N . SER A 1 100 ? -24.362 -3.074 35.487 1.00 67.81 100 SER A N 1
ATOM 748 C CA . SER A 1 100 ? -25.592 -3.872 35.451 1.00 67.81 100 SER A CA 1
ATOM 749 C C . SER A 1 100 ? -25.618 -5.069 36.412 1.00 67.81 100 SER A C 1
ATOM 751 O O . SER A 1 100 ? -26.650 -5.734 36.498 1.00 67.81 100 SER A O 1
ATOM 753 N N . ASP A 1 101 ? -24.520 -5.360 37.119 1.00 60.47 101 ASP A N 1
ATOM 754 C CA . ASP A 1 101 ? -24.441 -6.452 38.096 1.00 60.47 101 ASP A CA 1
ATOM 755 C C . ASP A 1 101 ? -25.039 -6.007 39.456 1.00 60.47 101 ASP A C 1
ATOM 757 O O . ASP A 1 101 ? -24.487 -5.127 40.122 1.00 60.47 101 ASP A O 1
ATOM 761 N N . PRO A 1 102 ? -26.175 -6.580 39.906 1.00 57.47 102 PRO A N 1
ATOM 762 C CA . PRO A 1 102 ? -26.900 -6.127 41.099 1.00 57.47 102 PRO A CA 1
ATOM 763 C C . PRO A 1 102 ? -26.215 -6.471 42.434 1.00 57.47 102 PRO A C 1
ATOM 765 O O . PRO A 1 102 ? -26.756 -6.164 43.496 1.00 57.47 102 PRO A O 1
ATOM 768 N N . THR A 1 103 ? -25.037 -7.099 42.421 1.00 58.94 103 THR A N 1
ATOM 769 C CA . THR A 1 103 ? -24.265 -7.403 43.639 1.00 58.94 103 THR A CA 1
ATOM 770 C C . THR A 1 103 ? -23.581 -6.178 44.267 1.00 58.94 103 THR A C 1
ATOM 772 O O . THR A 1 103 ? -23.170 -6.248 45.424 1.00 58.94 103 THR A O 1
ATOM 775 N N . PHE A 1 104 ? -23.552 -5.030 43.576 1.00 53.03 104 PHE A N 1
ATOM 776 C CA . PHE A 1 104 ? -23.155 -3.717 44.111 1.00 53.03 104 PHE A CA 1
ATOM 777 C C . PHE A 1 104 ? -24.375 -2.817 44.399 1.00 53.03 104 PHE A C 1
ATOM 779 O O . PHE A 1 104 ? -24.473 -1.684 43.932 1.00 53.03 104 PHE A O 1
ATOM 786 N N . GLY A 1 105 ? -25.338 -3.311 45.179 1.00 48.28 105 GLY A N 1
ATOM 787 C CA . GLY A 1 105 ? -26.345 -2.441 45.798 1.00 48.28 105 GLY A CA 1
ATOM 788 C C . GLY A 1 105 ? -25.700 -1.543 46.868 1.00 48.28 105 GLY A C 1
ATOM 789 O O . GLY A 1 105 ? -24.802 -2.013 47.572 1.00 48.28 105 GLY A O 1
ATOM 790 N N . PRO A 1 106 ? -26.108 -0.265 47.018 1.00 45.03 106 PRO A N 1
ATOM 791 C CA . PRO A 1 106 ? -25.566 0.592 48.065 1.00 45.03 106 PRO A CA 1
ATOM 792 C C . PRO A 1 106 ? -25.858 -0.026 49.434 1.00 45.03 106 PRO A C 1
ATOM 794 O O . PRO A 1 106 ? -27.004 -0.354 49.740 1.00 45.03 106 PRO A O 1
ATOM 797 N N . ALA A 1 107 ? -24.808 -0.179 50.242 1.00 49.38 107 ALA A N 1
ATOM 798 C CA . ALA A 1 107 ? -24.927 -0.488 51.658 1.00 49.38 107 ALA A CA 1
ATOM 799 C C . ALA A 1 107 ? -25.619 0.697 52.353 1.00 49.38 107 ALA A C 1
ATOM 801 O O . ALA A 1 107 ? -24.963 1.678 52.705 1.00 49.38 107 ALA A O 1
ATOM 802 N N . TYR A 1 108 ? -26.945 0.628 52.468 1.00 50.22 108 TYR A N 1
ATOM 803 C CA . TYR A 1 108 ? -27.735 1.428 53.402 1.00 50.22 108 TYR A CA 1
ATOM 804 C C . TYR A 1 108 ? -28.033 0.601 54.648 1.00 50.22 108 TYR A C 1
ATOM 806 O O . TYR A 1 108 ? -28.373 -0.595 54.488 1.00 50.22 108 TYR A O 1
#

pLDDT: mean 75.19, std 12.25, range [37.59, 89.69]

Sequence (108 aa):
MPSTEIHVPELIKIGEGVGRVAERLHRTAADVEGWSSQGGNAVEGSYLCAGTMYSTADAWSRELDQLAGAVKKLGADLTTTATDYQSYDDLTAQQLRQISDPTFGPAY

Secondary structure (DSSP, 8-state):
-------HHHHHHHHHHHHHHHHHHHHHHHHHHHHHHHHHHHSTT-HHHHHHHHHHHHHHHHHHHHHHHHHHHHHHHHHHHHHHHHHHHHHHHHHHHHHH-TT-----

Radius of gyration: 26.12 Å; chains: 1; bounding box: 53×17×85 Å

Foldseek 3Di:
DPPPCPVLVVLLVVLVVLLVVLVVLLVVLVVLQVCLVVVLVPDPPPPVVSVVSNVVSPVSSVVSNVVSVVSNVVSVVSNVVSVVVVVVVVVVVVVVVVVPDCPPDDDD